Protein AF-A0A2P6SFQ0-F1 (afdb_monomer_lite)

Secondary structure (DSSP, 8-state):
-GGGTTTS-EEETTTT-BTTB-SSHHHHHHHHHHHHTTSEEEEEESEEEEEEPPP-

InterPro domains:
  IPR009829 Spindle and kinetochore-associated protein 1 [PF07160] (1-47)
  IPR009829 Spindle and kinetochore-associated protein 1 [PTHR28573] (2-56)
  IPR042031 SKA1 microtubule binding domain superfamily [G3DSA:1.10.10.1890] (1-53)

Structure (mmCIF, N/CA/C/O backbone):
data_AF-A0A2P6SFQ0-F1
#
_entry.id   AF-A0A2P6SFQ0-F1
#
loop_
_atom_site.group_PDB
_atom_site.id
_atom_site.type_symbol
_atom_site.label_atom_id
_atom_site.label_alt_id
_atom_site.label_comp_id
_atom_site.label_asym_id
_atom_site.label_entity_id
_atom_site.label_seq_id
_atom_site.pdbx_PDB_ins_code
_atom_site.Cartn_x
_atom_site.Cartn_y
_atom_site.Cartn_z
_atom_site.occupancy
_atom_site.B_iso_or_equiv
_atom_site.auth_seq_id
_atom_site.auth_comp_id
_atom_site.auth_asym_id
_atom_site.auth_atom_id
_atom_site.pdbx_PDB_model_num
ATOM 1 N N . MET A 1 1 ? -14.531 13.765 -2.466 1.00 56.25 1 MET A N 1
ATOM 2 C CA . MET A 1 1 ? -13.351 12.947 -2.847 1.00 56.25 1 MET A CA 1
ATOM 3 C C . MET A 1 1 ? -12.260 12.944 -1.769 1.00 56.25 1 MET A C 1
ATOM 5 O O . MET A 1 1 ? -11.850 11.859 -1.387 1.00 56.25 1 MET A O 1
ATOM 9 N N . HIS A 1 2 ? -11.845 14.091 -1.208 1.00 64.38 2 HIS A N 1
ATOM 10 C CA . HIS A 1 2 ? -10.863 14.150 -0.100 1.00 64.38 2 HIS A CA 1
ATOM 11 C C . HIS A 1 2 ? -11.297 13.453 1.206 1.00 64.38 2 HIS A C 1
ATOM 13 O O . HIS A 1 2 ? -10.454 12.967 1.957 1.00 64.38 2 HIS A O 1
ATOM 19 N N . GLU A 1 3 ? -12.603 13.341 1.454 1.00 78.06 3 GLU A N 1
ATOM 20 C CA . GLU A 1 3 ? -13.155 12.643 2.628 1.00 78.06 3 GLU A CA 1
ATOM 21 C C . GLU A 1 3 ? -12.677 11.183 2.753 1.00 78.06 3 GLU A C 1
ATOM 23 O O . GLU A 1 3 ? -12.566 10.658 3.855 1.00 78.06 3 GLU A O 1
ATOM 28 N N . ALA A 1 4 ? -12.312 10.525 1.647 1.00 81.38 4 ALA A N 1
ATOM 29 C CA . ALA A 1 4 ? -11.872 9.130 1.672 1.00 81.38 4 ALA A CA 1
ATOM 30 C C . ALA A 1 4 ? -10.543 8.905 2.427 1.00 81.38 4 ALA A C 1
ATOM 32 O O . ALA A 1 4 ? -10.317 7.798 2.932 1.00 81.38 4 ALA A O 1
ATOM 33 N N . VAL A 1 5 ? -9.688 9.933 2.520 1.00 87.19 5 VAL A N 1
ATOM 34 C CA . VAL A 1 5 ? -8.342 9.874 3.129 1.00 87.19 5 VAL A CA 1
ATOM 35 C C . VAL A 1 5 ? -8.198 10.732 4.388 1.00 87.19 5 VAL A C 1
ATOM 37 O O . VAL A 1 5 ? -7.231 10.573 5.131 1.00 87.19 5 VAL A O 1
ATOM 40 N N . LYS A 1 6 ? -9.153 11.629 4.657 1.00 89.44 6 LYS A N 1
ATOM 41 C CA . LYS A 1 6 ? -9.118 12.542 5.804 1.00 89.44 6 LYS A CA 1
ATOM 42 C C . LYS A 1 6 ? -9.015 11.763 7.121 1.00 89.44 6 LYS A C 1
ATOM 44 O O . LYS A 1 6 ? -9.796 10.849 7.374 1.00 89.44 6 LYS A O 1
ATOM 49 N N . GLY A 1 7 ? -8.033 12.121 7.950 1.00 89.69 7 GLY A N 1
ATOM 50 C CA . GLY A 1 7 ? -7.792 11.485 9.251 1.00 89.69 7 GLY A CA 1
ATOM 51 C C . GLY A 1 7 ? -7.221 10.062 9.190 1.00 89.69 7 GLY A C 1
ATOM 52 O O . GLY A 1 7 ? -7.171 9.390 10.219 1.00 89.69 7 GLY A O 1
ATOM 53 N N . LYS A 1 8 ? -6.799 9.581 8.012 1.00 91.62 8 LYS A N 1
ATOM 54 C CA . LYS A 1 8 ? -6.177 8.261 7.837 1.00 91.62 8 LYS A CA 1
ATOM 55 C C . LYS A 1 8 ? -4.689 8.400 7.537 1.00 91.62 8 LYS A C 1
ATOM 57 O O . LYS A 1 8 ? -4.265 9.365 6.910 1.00 91.62 8 LYS A O 1
ATOM 62 N N . HIS A 1 9 ? -3.912 7.393 7.924 1.00 92.31 9 HIS A N 1
ATOM 63 C CA . HIS A 1 9 ? -2.530 7.265 7.473 1.00 92.31 9 HIS A CA 1
ATOM 64 C C . HIS A 1 9 ? -2.518 6.653 6.073 1.00 92.31 9 HIS A C 1
ATOM 66 O O . HIS A 1 9 ? -3.102 5.589 5.848 1.00 92.31 9 HIS A O 1
ATOM 72 N N . PHE A 1 10 ? -1.872 7.326 5.129 1.00 92.50 10 PHE A N 1
ATOM 73 C CA . PHE A 1 10 ? -1.775 6.874 3.749 1.00 92.50 10 PHE A CA 1
ATOM 74 C C . PHE A 1 10 ? -0.430 7.267 3.147 1.00 92.50 10 PHE A C 1
ATOM 76 O O . PHE A 1 10 ? 0.265 8.136 3.668 1.00 92.50 10 PHE A O 1
ATOM 83 N N . PHE A 1 11 ? -0.091 6.628 2.038 1.00 90.69 11 PHE A N 1
ATOM 84 C CA . PHE A 1 11 ? 1.039 6.990 1.195 1.00 90.69 11 PHE A CA 1
ATOM 85 C C . PHE A 1 11 ? 0.633 6.914 -0.274 1.00 90.69 11 PHE A C 1
ATOM 87 O O . PHE A 1 11 ? -0.223 6.117 -0.678 1.00 90.69 11 PHE A O 1
ATOM 94 N N . LEU A 1 12 ? 1.246 7.769 -1.081 1.00 89.00 12 LEU A N 1
ATOM 95 C CA . LEU A 1 12 ? 1.139 7.744 -2.526 1.00 89.00 12 LEU A CA 1
ATOM 96 C C . LEU A 1 12 ? 2.127 6.739 -3.106 1.00 89.00 12 LEU A C 1
ATOM 98 O O . LEU A 1 12 ? 3.154 6.385 -2.525 1.00 89.00 12 LEU A O 1
ATOM 102 N N . GLU A 1 13 ? 1.848 6.317 -4.331 1.00 80.38 13 GLU A N 1
ATOM 103 C CA . GLU A 1 13 ? 2.769 5.478 -5.085 1.00 80.38 13 GLU A CA 1
ATOM 104 C C . GLU A 1 13 ? 4.165 6.120 -5.266 1.00 80.38 13 GLU A C 1
ATOM 106 O O . GLU A 1 13 ? 5.181 5.411 -5.313 1.00 80.38 13 GLU A O 1
ATOM 111 N N . THR A 1 14 ? 4.218 7.453 -5.343 1.00 82.62 14 THR A N 1
ATOM 112 C CA . THR A 1 14 ? 5.451 8.247 -5.423 1.00 82.62 14 THR A CA 1
ATOM 113 C C . THR A 1 14 ? 6.248 8.230 -4.128 1.00 82.62 14 THR A C 1
ATOM 115 O O . THR A 1 14 ? 7.467 8.133 -4.197 1.00 82.62 14 THR A O 1
ATOM 118 N N . ASP A 1 15 ? 5.590 8.224 -2.970 1.00 84.00 15 ASP A N 1
ATOM 119 C CA . ASP A 1 15 ? 6.256 8.241 -1.657 1.00 84.00 15 ASP A CA 1
ATOM 120 C C . ASP A 1 15 ? 7.037 6.947 -1.416 1.00 84.00 15 ASP A C 1
ATOM 122 O O . ASP A 1 15 ? 8.064 6.915 -0.748 1.00 84.00 15 ASP A O 1
ATOM 126 N N . MET A 1 16 ? 6.577 5.858 -2.029 1.00 75.81 16 MET A N 1
ATOM 127 C CA . MET A 1 16 ? 7.261 4.575 -1.973 1.00 75.81 16 MET A CA 1
ATOM 128 C C . MET A 1 16 ? 8.489 4.509 -2.893 1.00 75.81 16 MET A C 1
ATOM 130 O O . MET A 1 16 ? 9.253 3.549 -2.791 1.00 75.81 16 MET A O 1
ATOM 134 N N . LYS A 1 17 ? 8.656 5.422 -3.870 1.00 71.62 17 LYS A N 1
ATOM 135 C CA . LYS A 1 17 ? 9.803 5.424 -4.804 1.00 71.62 17 LYS A CA 1
ATOM 136 C C . LYS A 1 17 ? 11.065 5.908 -4.078 1.00 71.62 17 LYS A C 1
ATOM 138 O O . LYS A 1 17 ? 11.539 7.013 -4.304 1.00 71.62 17 LYS A O 1
ATOM 143 N N . GLY A 1 18 ? 11.602 5.060 -3.210 1.00 69.12 18 GLY A N 1
ATOM 144 C CA . GLY A 1 18 ? 12.894 5.247 -2.558 1.00 69.12 18 GLY A CA 1
ATOM 145 C C 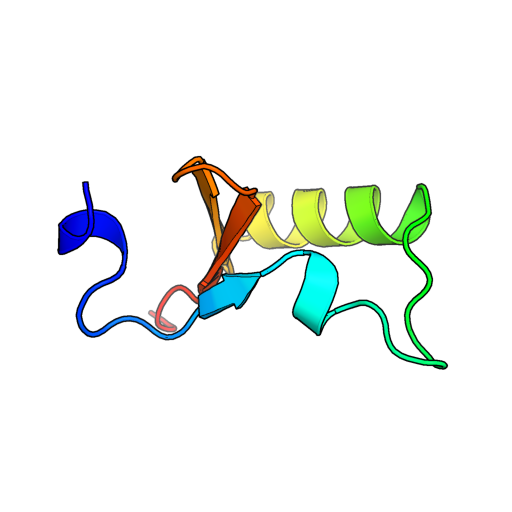. GLY A 1 18 ? 13.974 4.326 -3.139 1.00 69.12 18 GLY A C 1
ATOM 146 O O . GLY A 1 18 ? 13.647 3.363 -3.839 1.00 69.12 18 GLY A O 1
ATOM 147 N N . PRO A 1 19 ? 15.258 4.569 -2.818 1.00 65.44 19 PRO A N 1
ATOM 148 C CA . PRO A 1 19 ? 16.385 3.759 -3.296 1.00 65.44 19 PRO A CA 1
ATOM 149 C C . PRO A 1 19 ? 16.242 2.262 -2.966 1.00 65.44 19 PRO A C 1
ATOM 151 O O . PRO A 1 19 ? 16.709 1.420 -3.728 1.00 65.44 19 PRO A O 1
ATOM 154 N N . SER A 1 20 ? 15.538 1.929 -1.881 1.00 67.69 20 SER A N 1
ATOM 155 C CA . SER A 1 20 ? 15.331 0.553 -1.414 1.00 67.69 20 SER A CA 1
ATOM 156 C C . SER A 1 20 ? 14.098 -0.145 -2.002 1.00 67.69 20 SER A C 1
ATOM 158 O O . SER A 1 20 ? 13.986 -1.361 -1.885 1.00 67.69 20 SER A O 1
ATOM 160 N N . LEU A 1 21 ? 13.155 0.587 -2.613 1.00 66.25 21 LEU A N 1
ATOM 161 C CA . LEU A 1 21 ? 11.888 0.016 -3.084 1.00 66.25 21 LEU A CA 1
ATOM 162 C C . LEU A 1 21 ? 11.539 0.496 -4.497 1.00 66.25 21 LEU A C 1
ATOM 164 O O . LEU A 1 21 ? 10.780 1.452 -4.705 1.00 66.25 21 LEU A O 1
ATOM 168 N N . LYS A 1 22 ? 12.076 -0.222 -5.489 1.00 68.56 22 LYS A N 1
ATOM 169 C CA . LYS A 1 22 ? 11.761 0.001 -6.903 1.00 68.56 22 LYS A CA 1
ATOM 170 C C . LYS A 1 22 ? 10.282 -0.260 -7.187 1.00 68.56 22 LYS A C 1
ATOM 172 O O . LYS A 1 22 ? 9.596 -1.034 -6.521 1.00 68.56 22 LYS A O 1
ATOM 177 N N . LEU A 1 23 ? 9.773 0.455 -8.182 1.00 68.06 23 LEU A N 1
ATOM 178 C CA . LEU A 1 23 ? 8.388 0.364 -8.622 1.00 68.06 23 LEU A CA 1
ATOM 179 C C . LEU A 1 23 ? 8.273 -0.695 -9.719 1.00 68.06 23 LEU A C 1
ATOM 181 O O . LEU A 1 23 ? 8.080 -0.386 -10.889 1.00 68.06 23 LEU A O 1
ATOM 185 N N . ASP A 1 24 ? 8.469 -1.947 -9.325 1.00 80.19 24 ASP A N 1
ATOM 186 C CA . ASP A 1 24 ? 8.477 -3.114 -10.202 1.00 80.19 24 ASP A CA 1
ATOM 187 C C . ASP A 1 24 ? 7.317 -4.078 -9.874 1.00 80.19 24 ASP A C 1
ATOM 189 O O . ASP A 1 24 ? 6.385 -3.762 -9.122 1.00 80.19 24 ASP A O 1
ATOM 193 N N . ASN A 1 25 ? 7.343 -5.266 -10.479 1.00 85.00 25 ASN A N 1
ATOM 194 C CA . ASN A 1 25 ? 6.328 -6.293 -10.252 1.00 85.00 25 ASN A CA 1
ATOM 195 C C . ASN A 1 25 ? 6.353 -6.839 -8.816 1.00 85.00 25 ASN A C 1
ATOM 197 O O . ASN A 1 25 ? 5.298 -7.208 -8.298 1.00 85.00 25 ASN A O 1
ATOM 201 N N . THR A 1 26 ? 7.505 -6.811 -8.141 1.00 82.75 26 THR A N 1
ATOM 202 C CA . THR A 1 26 ? 7.644 -7.235 -6.742 1.00 82.75 26 THR A CA 1
ATOM 203 C C . THR A 1 26 ? 6.840 -6.322 -5.825 1.00 82.75 26 THR A C 1
ATOM 205 O O . THR A 1 26 ? 6.059 -6.806 -5.005 1.00 82.75 26 THR A O 1
ATOM 208 N N . ARG A 1 27 ? 6.917 -4.997 -6.016 1.00 80.62 27 ARG A N 1
ATOM 209 C CA . ARG A 1 27 ? 6.076 -4.051 -5.261 1.00 80.62 27 ARG A CA 1
ATOM 210 C C . ARG A 1 27 ? 4.586 -4.343 -5.452 1.00 80.62 27 ARG A C 1
ATOM 212 O O . ARG A 1 27 ? 3.827 -4.345 -4.481 1.00 80.62 27 ARG A O 1
ATOM 219 N N . LYS A 1 28 ? 4.147 -4.569 -6.695 1.00 85.75 28 LYS A N 1
ATOM 220 C CA . LYS A 1 28 ? 2.735 -4.870 -6.993 1.00 85.75 28 LYS A CA 1
ATOM 221 C C . LYS A 1 28 ? 2.280 -6.157 -6.301 1.00 85.75 28 LYS A C 1
ATOM 223 O O . LYS A 1 28 ? 1.177 -6.182 -5.751 1.00 85.75 28 LYS A O 1
ATOM 228 N N . ALA A 1 29 ? 3.131 -7.182 -6.286 1.00 89.88 29 ALA A N 1
ATOM 229 C CA . ALA A 1 29 ? 2.864 -8.438 -5.596 1.00 89.88 29 ALA A CA 1
ATOM 230 C C . ALA A 1 29 ? 2.731 -8.230 -4.078 1.00 89.88 29 ALA A C 1
ATOM 232 O O . ALA A 1 29 ? 1.726 -8.635 -3.497 1.00 89.88 29 ALA A O 1
ATOM 233 N N . ILE A 1 30 ? 3.665 -7.503 -3.452 1.00 89.06 30 ILE A N 1
ATOM 234 C CA . ILE A 1 30 ? 3.622 -7.189 -2.013 1.00 89.06 30 ILE A CA 1
ATOM 235 C C . ILE A 1 30 ? 2.336 -6.440 -1.645 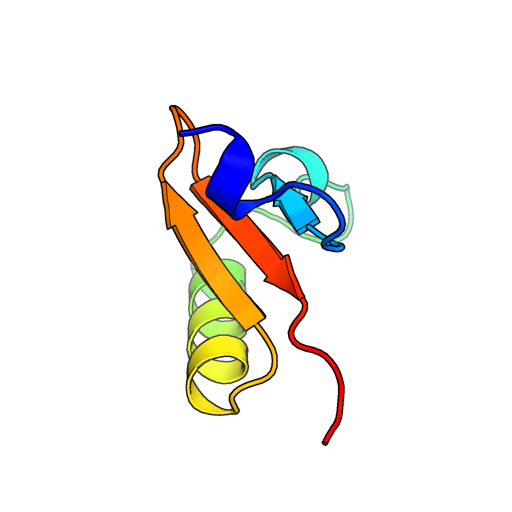1.00 89.06 30 ILE A C 1
ATOM 237 O O . ILE A 1 30 ? 1.638 -6.838 -0.716 1.00 89.06 30 ILE A O 1
ATOM 241 N N . LEU A 1 31 ? 1.975 -5.389 -2.389 1.00 89.94 31 LEU A N 1
ATOM 242 C CA . LEU A 1 31 ? 0.743 -4.634 -2.127 1.00 89.94 31 LEU A CA 1
ATOM 243 C C . LEU A 1 31 ? -0.514 -5.498 -2.283 1.00 89.94 31 LEU A C 1
ATOM 245 O O . LEU A 1 31 ? -1.476 -5.324 -1.538 1.00 89.94 31 LEU A O 1
ATOM 249 N N . THR A 1 32 ? -0.499 -6.452 -3.216 1.00 92.56 32 THR A N 1
ATOM 250 C CA . THR A 1 32 ? -1.603 -7.401 -3.403 1.00 92.56 32 THR A CA 1
ATOM 251 C C . THR A 1 32 ? -1.759 -8.309 -2.186 1.00 92.56 32 THR A C 1
ATOM 253 O O . THR A 1 32 ? -2.872 -8.455 -1.682 1.00 92.56 32 THR A O 1
ATOM 256 N N . VAL A 1 33 ? -0.654 -8.856 -1.670 1.00 94.62 33 VAL A N 1
ATOM 257 C CA . VAL A 1 33 ? -0.653 -9.686 -0.454 1.00 94.62 33 VAL A CA 1
ATOM 258 C C . VAL A 1 33 ? -1.115 -8.878 0.758 1.00 94.62 33 VAL A C 1
ATOM 260 O O . VAL A 1 33 ? -2.012 -9.310 1.474 1.00 94.62 33 VAL A O 1
ATOM 263 N N . LEU A 1 34 ? -0.576 -7.675 0.970 1.00 93.19 34 LEU A N 1
ATOM 264 C CA . LEU A 1 34 ? -0.966 -6.819 2.096 1.00 93.19 34 LEU A CA 1
ATOM 265 C C . LEU A 1 34 ? -2.450 -6.434 2.055 1.00 93.19 34 LEU A C 1
ATOM 267 O O . LEU A 1 34 ? -3.099 -6.384 3.100 1.00 93.19 34 LEU A O 1
ATOM 271 N N . ARG A 1 35 ? -2.997 -6.185 0.859 1.00 93.06 35 ARG A N 1
ATOM 272 C CA . ARG A 1 35 ? -4.430 -5.933 0.677 1.00 93.06 35 ARG A CA 1
ATOM 273 C C . ARG A 1 35 ? -5.257 -7.175 0.996 1.00 93.06 35 ARG A C 1
ATOM 275 O O . ARG A 1 35 ? -6.267 -7.062 1.680 1.00 93.06 35 ARG A O 1
ATOM 282 N N . HIS A 1 36 ? -4.823 -8.350 0.536 1.00 93.75 36 HIS A N 1
ATOM 283 C CA . HIS A 1 36 ? -5.496 -9.617 0.830 1.00 93.75 36 HIS A CA 1
ATOM 284 C C . HIS A 1 36 ? -5.510 -9.934 2.334 1.00 93.75 36 HIS A C 1
ATOM 286 O O . HIS A 1 36 ? -6.527 -10.369 2.858 1.00 93.75 36 HIS A O 1
ATOM 292 N N . LEU A 1 37 ? -4.420 -9.630 3.044 1.00 94.62 37 LEU A N 1
ATOM 293 C CA . LEU A 1 37 ? -4.306 -9.790 4.498 1.00 94.62 37 LEU A CA 1
ATOM 294 C C . LEU A 1 37 ? -5.017 -8.686 5.304 1.00 94.62 37 LEU A C 1
ATOM 296 O O . LEU A 1 37 ? -4.848 -8.620 6.521 1.00 94.62 37 LEU A O 1
ATOM 300 N N . GLY A 1 38 ? -5.748 -7.777 4.652 1.00 93.38 38 GLY A N 1
ATOM 301 C CA . GLY A 1 38 ? -6.474 -6.699 5.328 1.00 93.38 38 GLY A CA 1
ATOM 302 C C . GLY A 1 38 ? -5.572 -5.675 6.023 1.00 93.38 38 GLY A C 1
ATOM 303 O O . GLY A 1 38 ? -6.006 -5.005 6.955 1.00 93.38 38 GLY A O 1
ATOM 304 N N . ARG A 1 39 ? -4.308 -5.538 5.602 1.00 93.88 39 ARG A N 1
ATOM 305 C CA . ARG A 1 39 ? -3.361 -4.568 6.184 1.00 93.88 39 ARG A CA 1
ATOM 306 C C . ARG A 1 39 ? -3.451 -3.196 5.529 1.00 93.88 39 ARG A C 1
ATOM 308 O O . ARG A 1 39 ? -3.217 -2.181 6.182 1.00 93.88 39 ARG A O 1
ATOM 315 N N . VAL A 1 40 ? -3.788 -3.162 4.243 1.00 93.56 40 VAL A N 1
ATOM 316 C CA . VAL A 1 40 ? -3.901 -1.924 3.467 1.00 93.56 40 VAL A CA 1
ATOM 317 C C . VAL A 1 40 ? -5.143 -1.935 2.587 1.00 93.56 40 VAL A C 1
ATOM 319 O O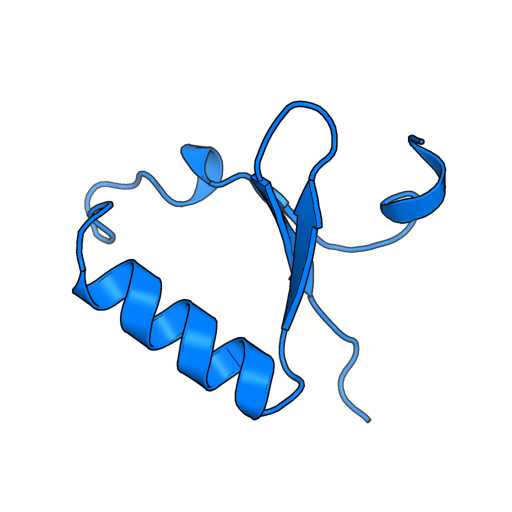 . VAL A 1 40 ? -5.593 -2.987 2.137 1.00 93.56 40 VAL A O 1
ATOM 322 N N . SER A 1 41 ? -5.665 -0.748 2.302 1.00 93.12 41 SER A N 1
ATOM 323 C CA . SER A 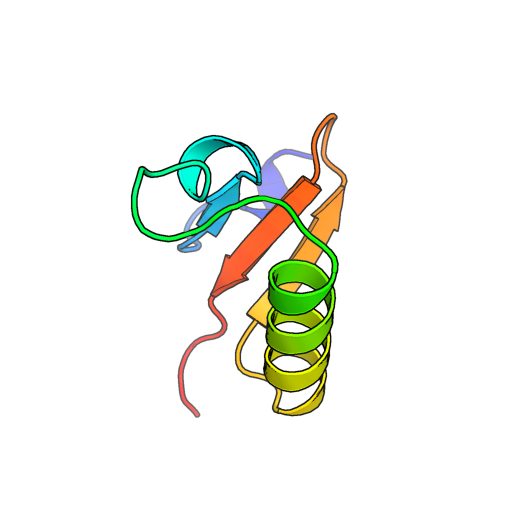1 41 ? -6.682 -0.515 1.280 1.00 93.12 41 SER A CA 1
ATOM 324 C C . SER A 1 41 ? -6.121 0.387 0.186 1.00 93.12 41 SER A C 1
ATOM 326 O O . SER A 1 41 ? -5.195 1.160 0.419 1.00 93.12 41 SER A O 1
ATOM 328 N N . GLU A 1 42 ? -6.665 0.287 -1.019 1.00 89.94 42 GLU A N 1
ATOM 329 C CA . GLU A 1 42 ? -6.247 1.090 -2.164 1.00 89.94 42 GLU A CA 1
ATOM 330 C C . GLU A 1 42 ? -7.435 1.877 -2.709 1.00 89.94 42 GLU A C 1
ATOM 332 O O . GLU A 1 42 ? -8.512 1.322 -2.916 1.00 89.94 42 GLU A O 1
ATOM 337 N N . THR A 1 43 ? -7.225 3.163 -2.977 1.00 90.44 43 THR A N 1
ATOM 338 C CA . THR A 1 43 ? -8.201 4.018 -3.658 1.00 90.44 43 THR A CA 1
ATOM 339 C C . THR A 1 43 ? -7.527 4.881 -4.724 1.00 90.44 43 THR A C 1
ATOM 341 O O . THR A 1 43 ? -6.309 5.081 -4.709 1.00 90.44 43 THR A O 1
ATOM 344 N N . ARG A 1 44 ? -8.314 5.389 -5.676 1.00 88.12 44 ARG A N 1
ATOM 345 C CA . ARG A 1 44 ? -7.854 6.320 -6.714 1.00 88.12 44 ARG A CA 1
AT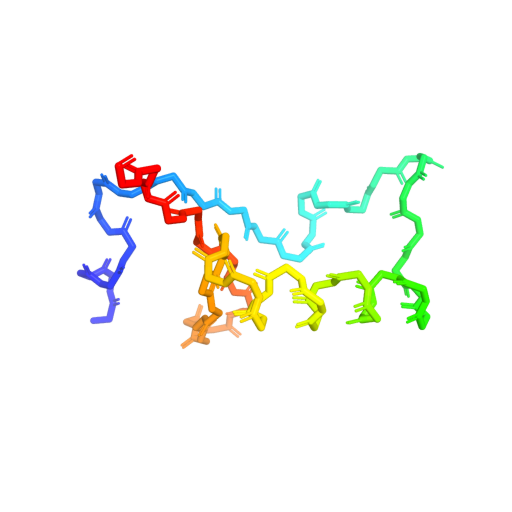OM 346 C C . ARG A 1 44 ? -8.478 7.689 -6.491 1.00 88.12 44 ARG A C 1
ATOM 348 O O . ARG A 1 44 ? -9.692 7.841 -6.583 1.00 88.12 44 ARG A O 1
ATOM 355 N N . ILE A 1 45 ? -7.635 8.684 -6.233 1.00 86.50 45 ILE A N 1
ATOM 356 C CA . ILE A 1 45 ? -8.025 10.092 -6.096 1.00 86.50 45 ILE A CA 1
ATOM 357 C C . ILE A 1 45 ? -7.017 10.907 -6.906 1.00 86.50 45 ILE A C 1
ATOM 359 O O . ILE A 1 45 ? -6.019 11.380 -6.370 1.00 86.50 45 ILE A O 1
ATOM 363 N N . GLY A 1 46 ? -7.211 10.957 -8.228 1.00 87.19 46 GLY A N 1
ATOM 364 C CA . GLY A 1 46 ? -6.227 11.473 -9.195 1.00 87.19 46 GLY A CA 1
ATOM 365 C C . GLY A 1 46 ? -5.005 10.556 -9.357 1.00 87.19 46 GLY A C 1
ATOM 366 O O . GLY A 1 46 ? -4.694 10.121 -10.460 1.00 87.19 46 GLY A O 1
ATOM 367 N N . HIS A 1 47 ? -4.385 10.175 -8.241 1.00 85.44 47 HIS A N 1
ATOM 368 C CA . HIS A 1 47 ? -3.310 9.194 -8.139 1.00 85.44 47 HIS A CA 1
ATOM 369 C C . HIS A 1 47 ? -3.739 7.979 -7.312 1.00 85.44 47 HIS A C 1
ATOM 371 O O . HIS A 1 47 ? -4.794 7.960 -6.670 1.00 85.44 47 HIS A O 1
ATOM 377 N N . ARG A 1 48 ? -2.906 6.937 -7.340 1.00 87.81 48 ARG A N 1
ATOM 378 C CA . ARG A 1 48 ? -3.078 5.745 -6.513 1.00 87.81 48 ARG A CA 1
ATOM 379 C C . ARG A 1 48 ? -2.651 6.050 -5.078 1.00 87.81 48 ARG A C 1
ATOM 381 O O . ARG A 1 48 ? -1.495 6.397 -4.835 1.00 87.81 48 ARG A O 1
ATOM 388 N N . VAL A 1 49 ? -3.592 5.893 -4.153 1.00 91.31 49 VAL A N 1
ATOM 389 C CA . VAL A 1 49 ? -3.410 6.121 -2.719 1.00 91.31 49 VAL A CA 1
ATOM 390 C C . VAL A 1 49 ? -3.536 4.791 -1.991 1.00 91.31 49 VAL A C 1
ATOM 392 O O . VAL A 1 49 ? -4.533 4.084 -2.155 1.00 91.31 49 VAL A O 1
ATOM 395 N N . ILE A 1 50 ? -2.542 4.460 -1.173 1.00 93.50 50 ILE A N 1
ATOM 396 C CA . ILE A 1 50 ? -2.552 3.280 -0.316 1.00 93.50 50 ILE A CA 1
ATOM 397 C C . ILE A 1 50 ? -2.804 3.742 1.118 1.00 93.50 50 ILE A C 1
ATOM 399 O O . ILE A 1 50 ? -2.058 4.549 1.662 1.00 93.50 50 ILE A O 1
ATOM 403 N N . ILE A 1 51 ? -3.874 3.240 1.723 1.00 94.31 51 ILE A N 1
ATOM 404 C CA . ILE A 1 51 ? -4.340 3.604 3.059 1.00 94.31 51 ILE A CA 1
ATOM 405 C C . ILE A 1 51 ? -3.991 2.466 4.016 1.00 94.31 51 ILE A C 1
ATOM 407 O O . ILE A 1 51 ? -4.349 1.314 3.765 1.00 94.31 51 ILE A O 1
ATOM 411 N N . LEU A 1 52 ? -3.333 2.787 5.127 1.00 94.19 52 LEU A N 1
ATOM 412 C CA . LEU A 1 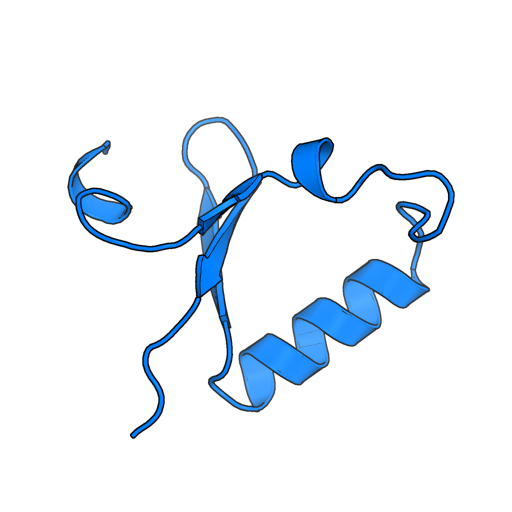52 ? -3.079 1.830 6.199 1.00 94.19 52 LEU A CA 1
ATOM 413 C C . LEU A 1 52 ? -4.374 1.565 6.968 1.00 94.19 52 LEU A C 1
ATOM 415 O O . LEU A 1 52 ? -5.048 2.496 7.419 1.00 94.19 52 LEU A O 1
ATOM 419 N N . LEU A 1 53 ? -4.719 0.291 7.123 1.00 92.19 53 LEU A N 1
ATOM 420 C CA . LEU A 1 53 ? -5.845 -0.118 7.953 1.00 92.19 53 LEU A CA 1
ATOM 421 C C . LEU A 1 53 ? -5.367 -0.236 9.403 1.00 92.19 53 LEU A C 1
ATOM 423 O O . LEU A 1 53 ? -4.243 -0.670 9.663 1.00 92.19 53 LEU A O 1
ATOM 427 N N . LYS A 1 54 ? -6.200 0.199 10.356 1.00 82.12 54 LYS A N 1
ATOM 428 C CA . LYS A 1 54 ? -5.877 0.035 11.777 1.00 82.12 54 LYS A CA 1
ATOM 429 C C . LYS A 1 54 ? -5.775 -1.465 12.093 1.00 82.12 54 LYS A C 1
ATOM 431 O O . LYS A 1 54 ? -6.575 -2.231 11.553 1.00 82.12 54 LYS A O 1
ATOM 436 N N . PRO A 1 55 ? -4.824 -1.884 12.947 1.00 72.44 55 PRO A N 1
ATOM 437 C CA . PRO A 1 55 ? -4.865 -3.228 13.501 1.00 72.44 55 PRO A CA 1
ATOM 438 C C . PRO A 1 55 ? -6.201 -3.423 14.227 1.00 72.44 55 PRO A C 1
ATOM 440 O O . PRO A 1 55 ? -6.665 -2.495 14.897 1.00 72.44 55 PRO A O 1
ATOM 443 N N . HIS A 1 56 ? -6.813 -4.592 14.034 1.00 60.69 56 HIS A N 1
ATOM 444 C CA . HIS A 1 56 ? -7.919 -5.053 14.869 1.00 60.69 56 HIS A CA 1
ATOM 445 C C . HIS A 1 56 ? -7.436 -5.317 16.293 1.00 60.69 56 HIS A C 1
ATOM 447 O O . HIS A 1 56 ? -6.294 -5.819 16.427 1.00 60.69 56 HIS A O 1
#

Sequence (56 aa):
MHEAVKGKHFFLETDMKGPSLKLDNTRKAILTVLRHLGRVSETRIGHRVIILLKPH

pLDDT: mean 84.24, std 10.08, range [56.25, 94.62]

Organism: Rosa chinensis (NCBI:txid74649)

Radius of gyration: 11.61 Å; chains: 1; bounding box: 30×24×25 Å

Foldseek 3Di:
DCVVCPPFDKDFPVRQPDPVHDPDVVVVVVLVVCVVVVQWDWDDDVGIMITGDDDD